Protein AF-A0A2V5RHX0-F1 (afdb_monomer)

Mean predicted aligned error: 14.21 Å

Nearest PDB structures (foldseek):
  6hej-assembly1_B  TM=5.955E-01  e=6.716E+00  Homo sapiens

Sequence (79 aa):
MNPDLVVRDQKGKPYSVRYDQVNAMLFNEFLKEHSKVERLEATVASLAAMVTEQAARLQIVHATLGVDKSATKVASTKR

Foldseek 3Di:
DDPVQFDADPVRHRDDGPPVVVVVVVVVVVVVVVVVVVVVVVVVVVVVVVVVVVVVVVVVVCVVVCPPDDPPPPPDDDD

Radius of gyration: 31.99 Å; Cα contacts (8 Å, |Δi|>4): 22; chains: 1; bounding box: 72×23×85 Å

Structure (mmCIF, N/CA/C/O backbone):
data_AF-A0A2V5RHX0-F1
#
_entry.id   AF-A0A2V5RHX0-F1
#
loop_
_atom_site.group_PDB
_atom_site.id
_atom_site.type_symbol
_atom_site.label_atom_id
_atom_site.label_alt_id
_atom_site.label_comp_id
_atom_site.label_asym_id
_atom_site.label_entity_id
_atom_site.label_seq_id
_atom_site.pdbx_PDB_ins_code
_atom_site.Cartn_x
_atom_site.Cartn_y
_atom_site.Cartn_z
_atom_site.occupancy
_atom_site.B_iso_or_equiv
_atom_site.auth_seq_id
_atom_site.auth_comp_id
_atom_site.auth_asym_id
_atom_site.auth_atom_id
_atom_site.pdbx_PDB_model_num
ATOM 1 N N . MET A 1 1 ? -6.549 -0.207 24.035 1.00 57.84 1 MET A N 1
ATOM 2 C CA . MET A 1 1 ? -7.895 -0.162 24.655 1.00 57.84 1 MET A CA 1
ATOM 3 C C . MET A 1 1 ? -7.868 0.853 25.788 1.00 57.84 1 MET A C 1
ATOM 5 O O . MET A 1 1 ? -6.916 0.807 26.556 1.00 57.84 1 MET A O 1
ATOM 9 N N . ASN A 1 2 ? -8.847 1.763 25.872 1.00 56.31 2 ASN A N 1
ATOM 10 C CA . ASN A 1 2 ? -8.936 2.731 26.973 1.00 56.31 2 ASN A CA 1
ATOM 11 C C . ASN A 1 2 ? -9.634 2.074 28.194 1.00 56.31 2 ASN A C 1
ATOM 13 O O . ASN A 1 2 ? -10.781 1.641 28.046 1.00 56.31 2 ASN A O 1
ATOM 17 N N . PRO A 1 3 ? -8.978 1.979 29.370 1.00 65.75 3 PRO A N 1
ATOM 18 C CA . PRO A 1 3 ? -9.566 1.432 30.598 1.00 65.75 3 PRO A CA 1
ATOM 19 C C . PRO A 1 3 ? -10.835 2.153 31.075 1.00 65.75 3 PRO A C 1
ATOM 21 O O . PRO A 1 3 ? -11.654 1.534 31.754 1.00 65.75 3 PRO A O 1
ATOM 24 N N . ASP A 1 4 ? -11.030 3.418 30.692 1.00 64.19 4 ASP A N 1
ATOM 25 C CA . ASP A 1 4 ? -12.182 4.241 31.096 1.00 64.19 4 ASP A CA 1
ATOM 26 C C . ASP A 1 4 ? -13.506 3.794 30.456 1.00 64.19 4 ASP A C 1
ATOM 28 O O . ASP A 1 4 ? -14.586 4.212 30.870 1.00 64.19 4 ASP A O 1
ATOM 32 N N . LEU A 1 5 ? -13.444 2.916 29.451 1.00 62.44 5 LEU A N 1
ATOM 33 C CA . LEU A 1 5 ? -14.620 2.366 28.763 1.00 62.44 5 LEU A CA 1
ATOM 34 C C . LEU A 1 5 ? -15.265 1.197 29.519 1.00 62.44 5 LEU A C 1
ATOM 36 O O . LEU A 1 5 ? -16.292 0.662 29.090 1.00 62.44 5 LEU A O 1
ATOM 40 N N . VAL A 1 6 ? -14.643 0.771 30.619 1.00 62.97 6 VAL A N 1
ATOM 41 C CA . 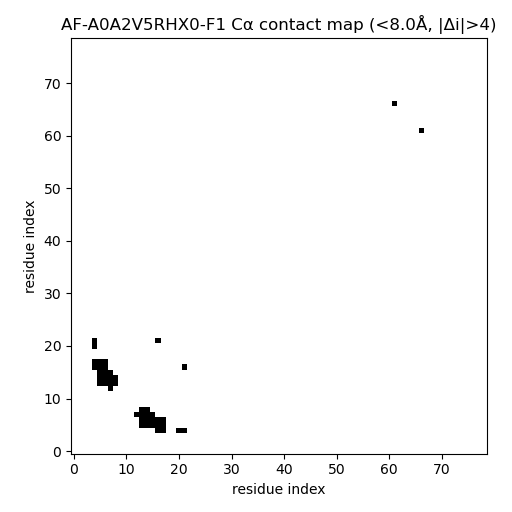VAL A 1 6 ? -15.064 -0.373 31.418 1.00 62.97 6 VAL A CA 1
ATOM 42 C C . VAL A 1 6 ? -16.041 0.087 32.494 1.00 62.97 6 VAL A C 1
ATOM 44 O O . VAL A 1 6 ? -15.650 0.695 33.491 1.00 62.97 6 VAL A O 1
ATOM 47 N N . VAL A 1 7 ? -17.321 -0.251 32.329 1.00 62.97 7 VAL A N 1
ATOM 48 C CA . VAL A 1 7 ? -18.325 -0.030 33.373 1.00 62.97 7 VAL A CA 1
ATOM 49 C C . VAL A 1 7 ? -18.122 -1.083 34.456 1.00 62.97 7 VAL A C 1
ATOM 51 O O . VAL A 1 7 ? -18.184 -2.291 34.197 1.00 62.97 7 VAL A O 1
ATOM 54 N N . ARG A 1 8 ? -17.851 -0.618 35.676 1.00 67.38 8 ARG A N 1
ATOM 55 C CA . ARG A 1 8 ? -17.658 -1.465 36.855 1.00 67.38 8 ARG A CA 1
ATOM 56 C C . ARG A 1 8 ? -18.943 -1.543 37.674 1.00 67.38 8 ARG A C 1
ATOM 58 O O . ARG A 1 8 ? -19.679 -0.565 37.773 1.00 67.38 8 ARG A O 1
ATOM 65 N N . ASP A 1 9 ? -19.204 -2.709 38.248 1.00 64.75 9 ASP A N 1
ATOM 66 C CA . ASP A 1 9 ? -20.289 -2.913 39.204 1.00 64.75 9 ASP A CA 1
ATOM 67 C C . ASP A 1 9 ? -19.985 -2.254 40.566 1.00 64.75 9 ASP A C 1
ATOM 69 O O . ASP A 1 9 ? -18.907 -1.699 40.794 1.00 64.75 9 ASP A O 1
ATOM 73 N N . GLN A 1 10 ? -20.928 -2.347 41.508 1.00 72.69 10 GLN A N 1
ATOM 74 C CA . GLN A 1 10 ? -20.786 -1.800 42.868 1.00 72.69 10 GLN A CA 1
ATOM 75 C C . GLN A 1 10 ? -19.608 -2.402 43.664 1.00 72.69 10 GLN A C 1
ATOM 77 O O . GLN A 1 10 ? -19.235 -1.869 44.705 1.00 72.69 10 GLN A O 1
ATOM 82 N N . LYS A 1 11 ? -19.010 -3.504 43.189 1.00 77.44 11 LYS A N 1
ATOM 83 C CA . LYS A 1 11 ? -17.836 -4.170 43.774 1.00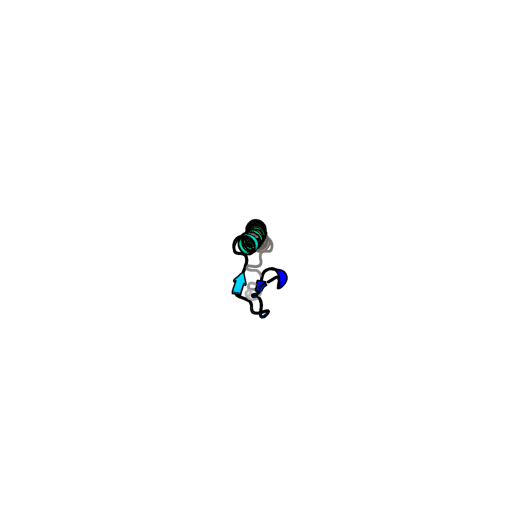 77.44 11 LYS A CA 1
ATOM 84 C C . LYS A 1 11 ? -16.551 -3.873 42.989 1.00 77.44 11 LYS A C 1
ATOM 86 O O . LYS A 1 11 ? -15.521 -4.494 43.248 1.00 77.44 11 LYS A O 1
ATOM 91 N N . GLY A 1 12 ? -16.594 -2.948 42.028 1.00 67.50 12 GLY A N 1
ATOM 92 C CA . GLY A 1 12 ? -15.453 -2.555 41.208 1.00 67.50 12 GLY A CA 1
ATOM 93 C C . GLY A 1 12 ? -15.087 -3.557 40.108 1.00 67.50 12 GLY A C 1
ATOM 94 O O . GLY A 1 12 ? -14.036 -3.392 39.477 1.00 67.50 12 GLY A O 1
ATOM 95 N N . LYS A 1 13 ? -15.908 -4.583 39.846 1.00 63.38 13 LYS A N 1
ATOM 96 C CA . LYS A 1 13 ? -15.644 -5.582 38.802 1.00 63.38 13 LYS A CA 1
ATOM 97 C C . LYS A 1 13 ? -16.185 -5.110 37.445 1.00 63.38 13 LYS A C 1
ATOM 99 O O . LYS A 1 13 ? -17.330 -4.671 37.381 1.00 63.38 13 LYS A O 1
ATOM 104 N N . PRO A 1 14 ? -15.396 -5.196 36.358 1.00 63.69 14 PRO A N 1
ATOM 105 C CA . PRO A 1 14 ? -15.869 -4.966 34.991 1.00 63.69 14 PRO A CA 1
ATOM 106 C C . PRO A 1 14 ? -17.090 -5.840 34.680 1.00 63.69 14 PRO A C 1
ATOM 108 O O . PRO A 1 14 ? -16.977 -7.061 34.758 1.00 63.69 14 PRO A O 1
ATOM 111 N N . TYR A 1 15 ? -18.234 -5.248 34.332 1.00 58.41 15 TYR A N 1
ATOM 112 C CA . TYR A 1 15 ? -19.439 -6.021 33.984 1.00 58.41 15 TYR A CA 1
ATOM 113 C C . TYR A 1 15 ? -19.925 -5.769 32.550 1.00 58.41 15 TYR A C 1
ATOM 115 O O . TYR A 1 15 ? -20.546 -6.641 31.951 1.00 58.41 15 TYR A O 1
ATOM 123 N N . SER A 1 16 ? -19.610 -4.616 31.951 1.00 57.78 16 SER A N 1
ATOM 124 C CA . SER A 1 16 ? -19.865 -4.372 30.525 1.00 57.78 16 SER A CA 1
ATOM 125 C C . SER A 1 16 ? -18.933 -3.300 29.962 1.00 57.78 16 SER A C 1
ATOM 127 O O . SER A 1 16 ? -18.462 -2.420 30.686 1.00 57.78 16 SER A O 1
ATOM 129 N N . VAL A 1 17 ? -18.655 -3.378 28.663 1.00 60.72 17 VAL A N 1
ATOM 130 C CA . VAL A 1 17 ? -18.018 -2.289 27.916 1.00 60.72 17 VAL A CA 1
ATOM 131 C C . VAL A 1 17 ? -19.137 -1.513 27.223 1.00 60.72 17 VAL A C 1
ATOM 133 O O . VAL A 1 17 ? -20.061 -2.132 26.693 1.00 60.72 17 VAL A O 1
ATOM 136 N N . ARG A 1 18 ? -19.105 -0.174 27.238 1.00 66.62 18 ARG A N 1
ATOM 137 C CA . ARG A 1 18 ? -20.115 0.642 26.536 1.00 66.62 18 ARG A CA 1
ATOM 138 C C . ARG A 1 18 ? -19.992 0.419 25.027 1.00 66.62 18 ARG A C 1
ATOM 140 O O . ARG A 1 18 ? -19.151 1.045 24.385 1.00 66.62 18 ARG A O 1
ATOM 147 N N . TYR A 1 19 ? -20.819 -0.476 24.485 1.00 60.12 19 TYR A N 1
ATOM 148 C CA . TYR A 1 19 ? -20.800 -0.887 23.077 1.00 60.12 19 TYR A CA 1
ATOM 149 C C . TYR A 1 19 ? -20.778 0.303 22.113 1.00 60.12 19 TYR A C 1
ATOM 151 O O . TYR A 1 19 ? -19.957 0.320 21.205 1.00 60.12 19 TYR A O 1
ATOM 159 N N . ASP A 1 20 ? -21.575 1.342 22.360 1.00 58.50 20 ASP A N 1
ATOM 160 C CA . ASP A 1 20 ? -21.625 2.520 21.484 1.00 58.50 20 ASP A CA 1
ATOM 161 C C . ASP A 1 20 ? -20.311 3.318 21.471 1.00 58.50 20 ASP A C 1
ATOM 163 O O . ASP A 1 20 ? -19.872 3.790 20.423 1.00 58.50 20 ASP A O 1
ATOM 167 N N . GLN A 1 21 ? -19.629 3.426 22.618 1.00 61.03 21 GLN A N 1
ATOM 168 C CA . GLN A 1 21 ? -18.340 4.122 22.708 1.00 61.03 21 GLN A CA 1
ATOM 169 C C . GLN A 1 21 ? -17.200 3.296 22.105 1.00 61.03 21 GLN A C 1
ATOM 171 O O . GLN A 1 21 ? -16.329 3.851 21.437 1.00 61.03 21 GLN A O 1
ATOM 176 N N . VAL A 1 22 ? -17.218 1.972 22.284 1.00 67.19 22 VAL A N 1
ATOM 177 C CA . VAL A 1 22 ? -16.260 1.070 21.626 1.00 67.19 22 VAL A CA 1
ATOM 178 C C . VAL A 1 22 ? -16.467 1.078 20.115 1.00 67.19 22 VAL A C 1
ATOM 180 O O . VAL A 1 22 ? -15.488 1.152 19.382 1.00 67.19 22 VAL A O 1
ATOM 183 N N . ASN A 1 23 ? -17.715 1.080 19.646 1.00 67.06 23 ASN A N 1
ATOM 184 C CA . ASN A 1 23 ? -18.038 1.124 18.222 1.00 67.06 23 ASN A CA 1
ATOM 185 C C . ASN A 1 23 ? -17.600 2.440 17.578 1.00 67.06 23 ASN A C 1
ATOM 187 O O . ASN A 1 23 ? -16.991 2.404 16.516 1.00 67.06 23 ASN A O 1
ATOM 191 N N . ALA A 1 24 ? -17.825 3.589 18.223 1.00 75.81 24 ALA A N 1
ATOM 192 C CA . ALA A 1 24 ? -17.342 4.875 17.714 1.00 75.81 24 ALA A CA 1
ATOM 193 C C . ALA A 1 24 ? -15.805 4.928 17.638 1.00 75.81 24 ALA A C 1
ATOM 195 O O . ALA A 1 24 ? -15.239 5.439 16.671 1.00 75.81 24 ALA A O 1
ATOM 196 N N . MET A 1 25 ? -15.114 4.357 18.631 1.00 79.31 25 MET A N 1
ATOM 197 C CA . MET A 1 25 ? -13.654 4.253 18.606 1.00 79.31 25 MET A CA 1
ATOM 198 C C . MET A 1 25 ? -13.160 3.304 17.512 1.00 79.31 25 MET A C 1
ATOM 200 O O . MET A 1 25 ? -12.270 3.677 16.756 1.00 79.31 25 MET A O 1
ATOM 204 N N . LEU A 1 26 ? -13.747 2.111 17.387 1.00 81.94 26 LEU A N 1
ATOM 205 C CA . LEU A 1 26 ? -13.385 1.144 16.349 1.00 81.94 26 LEU A CA 1
ATOM 206 C C . LEU A 1 26 ? -13.689 1.665 14.947 1.00 81.94 26 LEU A C 1
ATOM 208 O O . LEU A 1 26 ? -12.894 1.444 14.044 1.00 81.94 26 LEU A O 1
ATOM 212 N N . PHE A 1 27 ? -14.794 2.384 14.766 1.00 83.38 27 PHE A N 1
ATOM 213 C CA . PHE A 1 27 ? -15.141 3.005 13.494 1.00 83.38 27 PHE A CA 1
ATOM 214 C C . PHE A 1 27 ? -14.132 4.087 13.104 1.00 83.38 27 PHE A C 1
ATOM 216 O O . PHE A 1 27 ? -13.660 4.107 11.973 1.00 83.38 27 PHE A O 1
ATOM 223 N N . ASN A 1 28 ? -13.724 4.937 14.049 1.00 85.56 28 ASN A N 1
ATOM 224 C CA . ASN A 1 28 ? -12.675 5.923 13.796 1.00 85.56 28 ASN A CA 1
ATOM 225 C C . ASN A 1 28 ? -11.333 5.264 13.449 1.00 85.56 28 ASN A C 1
ATOM 227 O O . ASN A 1 28 ? 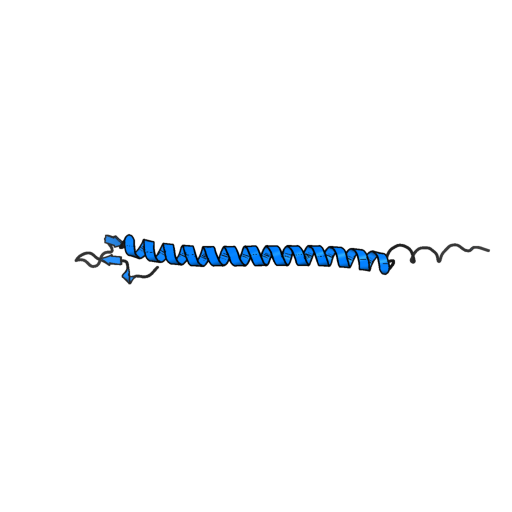-10.654 5.719 12.531 1.00 85.56 28 ASN A O 1
ATOM 231 N N . GLU A 1 29 ? -10.945 4.200 14.156 1.00 88.38 29 GLU A N 1
ATOM 232 C CA . GLU A 1 29 ? -9.727 3.448 13.829 1.00 88.38 29 GLU A CA 1
ATOM 233 C C . GLU A 1 29 ? -9.842 2.733 12.474 1.00 88.38 29 GLU A C 1
ATOM 235 O O . GLU A 1 29 ? -8.896 2.749 11.690 1.00 88.38 29 GLU A O 1
ATOM 240 N N . PHE A 1 30 ? -11.019 2.202 12.137 1.00 91.88 30 PHE A N 1
ATOM 241 C CA . PHE A 1 30 ? -11.302 1.618 10.828 1.00 91.88 30 PHE A CA 1
ATOM 242 C C . PHE A 1 30 ? -11.153 2.650 9.707 1.00 91.88 30 PHE A C 1
ATOM 244 O O . PHE A 1 30 ? -10.460 2.385 8.730 1.00 91.88 30 PHE A O 1
ATOM 251 N N . LEU A 1 31 ? -11.733 3.845 9.863 1.00 95.25 31 LEU A N 1
ATOM 252 C CA . LEU A 1 31 ? -11.602 4.924 8.881 1.00 95.25 31 LEU A CA 1
ATOM 253 C C . LEU A 1 31 ? -10.140 5.352 8.696 1.00 95.25 31 LEU A C 1
ATOM 255 O O . LEU A 1 31 ? -9.692 5.531 7.565 1.00 95.25 31 LEU A O 1
ATOM 259 N N . LYS A 1 32 ? -9.373 5.473 9.787 1.00 94.06 32 LYS A N 1
ATOM 260 C CA . LYS A 1 32 ? -7.945 5.823 9.715 1.00 94.06 32 LYS A CA 1
ATOM 261 C C . LYS A 1 32 ? -7.133 4.773 8.964 1.00 94.06 32 LYS A C 1
ATOM 263 O O . LYS A 1 32 ? -6.336 5.137 8.097 1.00 94.06 32 LYS A O 1
ATOM 268 N N . GLU A 1 33 ? -7.307 3.496 9.300 1.00 95.88 33 GLU A N 1
ATOM 269 C CA . GLU A 1 33 ? -6.572 2.421 8.632 1.00 95.88 33 GLU A CA 1
ATOM 270 C C . GLU A 1 33 ? -7.023 2.264 7.177 1.00 95.88 33 GLU A C 1
ATOM 272 O O . GLU A 1 33 ? -6.171 2.091 6.312 1.00 95.88 33 GLU A O 1
ATOM 277 N N . HIS A 1 34 ? -8.310 2.440 6.866 1.00 96.44 34 HIS A N 1
ATOM 278 C CA . HIS A 1 34 ? -8.797 2.432 5.487 1.00 96.44 34 HIS A CA 1
ATOM 279 C C . HIS A 1 34 ? -8.147 3.540 4.645 1.00 96.44 34 HIS A C 1
ATOM 281 O O . HIS A 1 34 ? -7.513 3.243 3.636 1.00 96.44 34 HIS A O 1
ATOM 287 N N . SER A 1 35 ? -8.162 4.796 5.111 1.00 96.81 35 SER A N 1
ATOM 288 C CA . SER A 1 35 ? -7.485 5.898 4.406 1.00 96.81 35 SER A CA 1
ATOM 289 C C . SER A 1 35 ? -5.969 5.702 4.293 1.00 96.81 35 SER A C 1
ATOM 291 O O . SER A 1 35 ? -5.322 6.204 3.373 1.00 96.81 35 SER A O 1
ATOM 293 N N . LYS A 1 36 ? -5.346 4.997 5.243 1.00 97.88 36 LYS A N 1
ATOM 294 C CA . LYS A 1 36 ? -3.929 4.629 5.154 1.00 97.88 36 LYS A CA 1
ATOM 295 C C . LYS A 1 36 ? -3.698 3.562 4.087 1.00 97.88 36 LYS A C 1
ATOM 297 O O . LYS A 1 36 ? -2.735 3.705 3.339 1.00 97.88 36 LYS A O 1
ATOM 302 N N . VAL A 1 37 ? -4.564 2.554 3.994 1.00 98.31 37 VAL A N 1
ATOM 303 C CA . VAL A 1 37 ? -4.512 1.527 2.945 1.00 98.31 37 VAL A CA 1
ATOM 304 C C . VAL A 1 37 ? -4.664 2.163 1.565 1.00 98.31 37 VAL A C 1
ATOM 306 O O . VAL A 1 37 ? -3.792 1.947 0.734 1.00 98.31 37 VAL A O 1
ATOM 309 N N . GLU A 1 38 ? -5.641 3.048 1.352 1.00 98.38 38 GLU A N 1
ATOM 310 C CA . GLU A 1 38 ? -5.821 3.743 0.063 1.00 98.38 38 GLU A CA 1
ATOM 311 C C . GLU A 1 38 ? -4.560 4.517 -0.368 1.00 98.38 38 GLU A C 1
ATOM 313 O O . GLU A 1 38 ? -4.118 4.452 -1.517 1.00 98.38 38 GLU A O 1
ATOM 318 N N . ARG A 1 39 ? -3.914 5.227 0.570 1.00 98.19 39 ARG A N 1
ATOM 319 C CA . ARG A 1 39 ? -2.653 5.937 0.286 1.00 98.19 39 ARG A CA 1
ATOM 320 C C . ARG A 1 39 ? -1.501 4.987 -0.032 1.00 98.19 39 ARG A C 1
ATOM 322 O O . ARG A 1 39 ? -0.663 5.307 -0.879 1.00 98.19 39 ARG A O 1
ATOM 329 N N . LEU A 1 40 ? -1.428 3.848 0.656 1.00 98.31 40 LEU A N 1
ATOM 330 C CA . LEU A 1 40 ? -0.415 2.830 0.385 1.00 98.31 40 LEU A CA 1
ATOM 331 C C . LEU A 1 40 ? -0.634 2.201 -0.991 1.00 98.31 40 LEU A C 1
ATOM 333 O O . LEU A 1 40 ? 0.329 2.082 -1.741 1.00 98.31 40 LEU A O 1
ATOM 337 N N . GLU A 1 41 ? -1.873 1.886 -1.363 1.00 98.44 41 GLU A N 1
ATOM 338 C CA . GLU A 1 41 ? -2.221 1.368 -2.690 1.00 98.44 41 GLU A CA 1
ATOM 339 C C . GLU A 1 41 ? -1.821 2.347 -3.799 1.00 98.44 41 GLU A C 1
ATOM 341 O O . GLU A 1 41 ? -1.146 1.955 -4.754 1.00 98.44 41 GLU A O 1
ATOM 346 N N . ALA A 1 42 ? -2.123 3.640 -3.637 1.00 98.31 42 ALA A N 1
ATOM 347 C CA . ALA A 1 42 ? -1.697 4.676 -4.579 1.00 98.31 42 ALA A CA 1
ATOM 348 C C . ALA A 1 42 ? -0.164 4.777 -4.691 1.00 98.31 42 ALA A C 1
ATOM 350 O O . ALA A 1 42 ? 0.387 4.917 -5.786 1.00 98.31 42 ALA A O 1
ATOM 351 N N . THR A 1 43 ? 0.541 4.664 -3.563 1.00 98.38 43 THR A N 1
ATOM 352 C CA . THR A 1 43 ? 2.011 4.682 -3.536 1.00 98.38 43 THR A CA 1
ATOM 353 C C . THR A 1 43 ? 2.589 3.460 -4.244 1.00 98.38 43 THR A C 1
ATOM 355 O O . THR A 1 43 ? 3.506 3.595 -5.051 1.00 98.38 43 THR A O 1
ATOM 358 N N . VAL A 1 44 ? 2.037 2.272 -3.992 1.00 98.62 44 VAL A N 1
ATOM 359 C CA . VAL A 1 44 ? 2.456 1.023 -4.638 1.00 98.62 44 VAL A CA 1
ATOM 360 C C . VAL A 1 44 ? 2.230 1.089 -6.145 1.00 98.62 44 VAL A C 1
ATOM 362 O O . VAL A 1 44 ? 3.126 0.716 -6.899 1.00 98.62 44 VAL A O 1
ATOM 365 N N . ALA A 1 45 ? 1.091 1.617 -6.599 1.00 98.38 45 ALA A N 1
ATOM 366 C CA . ALA A 1 45 ? 0.820 1.799 -8.024 1.00 98.38 45 ALA A CA 1
ATOM 367 C C . ALA A 1 45 ? 1.844 2.736 -8.691 1.00 98.38 45 ALA A C 1
ATOM 369 O O . ALA A 1 45 ? 2.376 2.417 -9.755 1.00 98.38 45 ALA A O 1
ATOM 370 N N . SER A 1 46 ? 2.176 3.855 -8.037 1.00 98.31 46 SER A N 1
ATOM 371 C CA . SER A 1 46 ? 3.206 4.789 -8.510 1.00 98.31 46 SER A CA 1
ATOM 372 C C . SER A 1 46 ? 4.588 4.129 -8.587 1.00 98.31 46 SER A C 1
ATOM 374 O O . SER A 1 46 ? 5.262 4.197 -9.617 1.00 98.31 46 SER A O 1
ATOM 376 N N . LEU A 1 47 ? 4.990 3.409 -7.535 1.00 98.38 47 LEU A N 1
ATOM 377 C CA . LEU A 1 47 ? 6.261 2.684 -7.507 1.00 98.38 47 LEU A CA 1
ATOM 378 C C . LEU A 1 47 ? 6.328 1.601 -8.588 1.00 98.38 47 LEU A C 1
ATOM 380 O O . LEU A 1 47 ? 7.356 1.468 -9.248 1.00 98.38 47 LEU A O 1
ATOM 384 N N . ALA A 1 48 ? 5.242 0.858 -8.813 1.00 98.38 48 ALA A N 1
ATOM 385 C CA . ALA A 1 48 ? 5.174 -0.140 -9.875 1.00 98.38 48 ALA A CA 1
ATOM 386 C C . ALA A 1 48 ? 5.391 0.500 -11.255 1.00 98.38 48 ALA A C 1
ATOM 388 O O . ALA A 1 48 ? 6.206 0.006 -12.035 1.00 98.38 48 ALA A O 1
ATOM 389 N N . ALA A 1 49 ? 4.743 1.638 -11.529 1.00 98.25 49 ALA A N 1
ATOM 390 C CA . ALA A 1 49 ? 4.949 2.386 -12.767 1.00 98.25 49 ALA A CA 1
ATOM 391 C C . ALA A 1 49 ? 6.416 2.829 -12.927 1.00 98.25 49 ALA A C 1
ATOM 393 O O . ALA A 1 49 ? 7.029 2.574 -13.966 1.00 98.25 49 ALA A O 1
ATOM 394 N N . MET A 1 50 ? 7.022 3.392 -11.878 1.00 98.00 50 MET A N 1
ATOM 395 C CA . MET A 1 50 ? 8.435 3.793 -11.900 1.00 98.00 50 MET A CA 1
ATOM 396 C C . MET A 1 50 ? 9.378 2.613 -12.163 1.00 98.00 50 MET A C 1
ATOM 398 O O . MET A 1 50 ? 10.321 2.744 -12.941 1.00 98.00 50 MET A O 1
ATOM 402 N N . VAL A 1 51 ? 9.125 1.449 -11.556 1.00 98.44 51 VAL A N 1
ATOM 403 C CA . VAL A 1 51 ? 9.920 0.231 -11.789 1.00 98.44 51 VAL A CA 1
ATOM 404 C C . VAL A 1 51 ? 9.807 -0.220 -13.243 1.00 98.44 51 VAL A C 1
ATOM 406 O O . VAL A 1 51 ? 10.825 -0.531 -13.863 1.00 98.44 51 VAL A O 1
ATOM 409 N N . THR A 1 52 ? 8.601 -0.217 -13.820 1.00 97.62 52 THR A N 1
ATOM 410 C CA . THR A 1 52 ? 8.419 -0.579 -15.237 1.00 97.62 52 THR A CA 1
ATOM 411 C C . THR A 1 52 ? 9.144 0.383 -16.176 1.00 97.62 52 THR A C 1
ATOM 413 O O . THR A 1 52 ? 9.797 -0.052 -17.125 1.00 97.62 52 THR A O 1
ATOM 416 N N . GLU A 1 53 ? 9.111 1.682 -15.879 1.00 97.44 53 GLU A N 1
ATOM 417 C CA . GLU A 1 53 ? 9.815 2.693 -16.661 1.00 97.44 53 GLU A CA 1
ATOM 418 C C . GLU A 1 53 ? 11.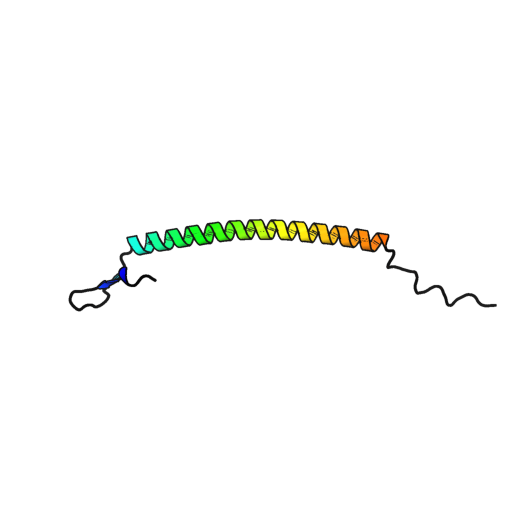337 2.523 -16.566 1.00 97.44 53 GLU A C 1
ATOM 420 O O . GLU A 1 53 ? 12.041 2.568 -17.578 1.00 97.44 53 GLU A O 1
ATOM 425 N N . GLN A 1 54 ? 11.864 2.277 -15.364 1.00 97.25 54 GLN A N 1
ATOM 426 C CA . GLN A 1 54 ? 13.289 2.012 -15.167 1.00 97.25 54 GLN A CA 1
ATOM 427 C C . GLN A 1 54 ? 13.738 0.747 -15.899 1.00 97.25 54 GLN A C 1
ATOM 429 O O . GLN A 1 54 ? 14.787 0.768 -16.541 1.00 97.25 54 GLN A O 1
ATOM 434 N N . ALA A 1 55 ? 12.944 -0.326 -15.867 1.00 96.38 55 ALA A N 1
ATOM 435 C CA . ALA A 1 55 ? 13.241 -1.549 -16.607 1.00 96.38 55 ALA A CA 1
ATOM 436 C C . ALA A 1 55 ? 13.342 -1.287 -18.121 1.00 96.38 55 ALA A C 1
ATOM 438 O O . ALA A 1 55 ? 14.293 -1.741 -18.759 1.00 96.38 55 ALA A O 1
ATOM 439 N N . ALA A 1 56 ? 12.425 -0.493 -18.685 1.00 95.31 56 ALA A N 1
ATOM 440 C CA . ALA A 1 56 ? 12.480 -0.096 -20.093 1.00 95.31 56 ALA A CA 1
ATOM 441 C C . ALA A 1 56 ? 13.731 0.744 -20.410 1.00 95.31 56 ALA A C 1
ATOM 443 O O . ALA A 1 56 ? 14.429 0.487 -21.393 1.00 95.31 56 ALA A O 1
ATOM 444 N N . ARG A 1 57 ? 14.073 1.713 -19.551 1.00 94.75 57 ARG A N 1
ATOM 445 C CA . ARG A 1 57 ? 15.293 2.525 -19.705 1.00 94.75 57 ARG A CA 1
ATOM 446 C C . ARG A 1 57 ? 16.561 1.670 -19.646 1.00 94.75 57 ARG A C 1
ATOM 448 O O . ARG A 1 57 ? 17.464 1.878 -20.451 1.00 94.75 57 ARG A O 1
ATOM 455 N N . LEU A 1 58 ? 16.624 0.689 -18.745 1.00 94.38 58 LEU A N 1
ATOM 456 C CA . LEU A 1 58 ? 17.753 -0.239 -18.645 1.00 94.38 58 LEU A CA 1
ATOM 457 C C . LEU A 1 58 ? 17.907 -1.098 -19.903 1.00 94.38 58 LEU A C 1
ATOM 459 O O . LEU A 1 58 ? 19.031 -1.284 -20.360 1.00 94.38 58 LEU A O 1
ATOM 463 N N . GLN A 1 59 ? 16.809 -1.570 -20.500 1.00 91.75 59 GLN A N 1
ATOM 464 C CA . GLN A 1 59 ? 16.865 -2.301 -21.773 1.00 91.75 59 GLN A CA 1
ATOM 465 C C . GLN A 1 59 ? 17.447 -1.443 -22.900 1.00 91.75 59 GLN A C 1
ATOM 467 O O . GLN A 1 59 ? 18.288 -1.917 -23.663 1.00 91.75 59 GLN A O 1
ATOM 472 N N . ILE A 1 60 ? 17.047 -0.171 -22.980 1.00 90.62 60 ILE A N 1
ATOM 473 C CA . ILE A 1 60 ? 17.592 0.770 -23.968 1.00 90.62 60 ILE A CA 1
ATOM 474 C C . ILE A 1 60 ? 19.089 0.976 -23.734 1.00 90.62 60 ILE A C 1
ATOM 476 O O . ILE A 1 60 ? 19.872 0.859 -24.672 1.00 90.62 60 ILE A O 1
ATOM 480 N N . VAL A 1 61 ? 19.496 1.239 -22.490 1.00 91.12 61 VAL A N 1
ATOM 481 C CA . VAL A 1 61 ? 20.911 1.414 -22.127 1.00 91.12 61 VAL A CA 1
ATOM 482 C C . VAL A 1 61 ? 21.727 0.156 -22.448 1.00 91.12 61 VAL A C 1
ATOM 484 O O . VAL A 1 61 ? 22.831 0.261 -22.974 1.00 91.12 61 VAL A O 1
ATOM 487 N N . HIS A 1 62 ? 21.185 -1.037 -22.197 1.00 86.69 62 HIS A N 1
ATOM 488 C CA . HIS A 1 62 ? 21.835 -2.298 -22.556 1.00 86.69 62 HIS A CA 1
ATOM 489 C C . HIS A 1 62 ? 22.029 -2.434 -24.074 1.00 86.69 62 HIS A C 1
ATOM 491 O O . HIS A 1 62 ? 23.102 -2.828 -24.532 1.00 86.69 62 HIS A O 1
ATOM 497 N N . ALA A 1 63 ? 21.013 -2.069 -24.862 1.00 84.94 63 ALA A N 1
ATOM 498 C CA . ALA A 1 63 ? 21.080 -2.107 -26.319 1.00 84.94 63 ALA A CA 1
ATOM 499 C C . ALA A 1 63 ? 22.081 -1.088 -26.893 1.00 84.94 63 ALA A C 1
ATOM 501 O O . ALA A 1 63 ? 22.782 -1.400 -27.854 1.00 84.94 63 ALA A O 1
ATOM 502 N N . THR A 1 64 ? 22.180 0.111 -26.311 1.00 78.56 64 THR A N 1
ATOM 503 C CA . THR A 1 64 ? 23.089 1.165 -26.793 1.00 78.56 64 THR A CA 1
ATOM 504 C C . THR A 1 64 ? 24.537 0.955 -26.365 1.00 78.56 64 THR A C 1
ATOM 506 O O . THR A 1 64 ? 25.442 1.310 -27.117 1.00 78.56 64 THR A O 1
ATOM 509 N N . LEU A 1 65 ? 24.776 0.358 -25.195 1.00 76.19 65 LEU A N 1
ATOM 510 C CA . LEU A 1 65 ? 26.127 0.077 -24.703 1.00 76.19 65 LEU A CA 1
ATOM 511 C C . LEU A 1 65 ? 26.766 -1.168 -25.329 1.00 76.19 65 LEU A C 1
ATOM 513 O O . LEU A 1 65 ? 27.936 -1.428 -25.060 1.00 76.19 65 LEU A O 1
ATOM 517 N N . GLY A 1 66 ? 26.046 -1.921 -26.171 1.00 60.56 66 GLY A N 1
ATOM 518 C CA . GLY A 1 66 ? 26.626 -3.027 -26.936 1.00 60.56 66 GLY A CA 1
ATOM 519 C C . GLY A 1 66 ? 27.367 -4.036 -26.056 1.00 60.56 66 GLY A C 1
ATOM 520 O O . GLY A 1 66 ? 28.466 -4.466 -26.400 1.00 60.56 66 GLY A O 1
ATOM 521 N N . VAL A 1 67 ? 26.792 -4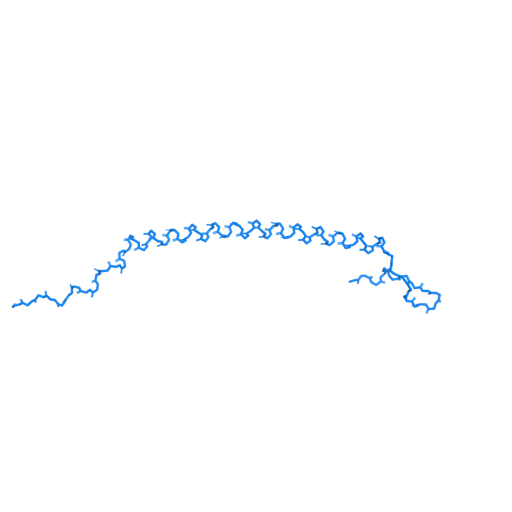.399 -24.903 1.00 58.31 67 VAL A N 1
ATOM 522 C CA . VAL A 1 67 ? 27.398 -5.386 -23.986 1.00 58.31 67 VAL A CA 1
ATOM 523 C C . VAL A 1 67 ? 27.455 -6.788 -24.622 1.00 58.31 67 VAL A C 1
ATOM 525 O O . VAL A 1 67 ? 28.197 -7.655 -24.166 1.00 58.31 67 VAL A O 1
ATOM 528 N N . ASP A 1 68 ? 26.789 -6.990 -25.759 1.00 61.53 68 ASP A N 1
ATOM 529 C CA . ASP A 1 68 ? 26.931 -8.180 -26.587 1.00 61.53 68 ASP A CA 1
ATOM 530 C C . ASP A 1 68 ? 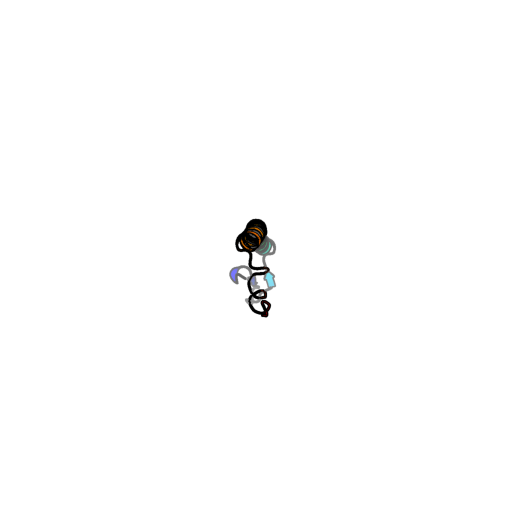27.958 -7.993 -27.725 1.00 61.53 68 ASP A C 1
ATOM 532 O O . ASP A 1 68 ? 27.731 -7.257 -28.683 1.00 61.53 68 ASP A O 1
ATOM 536 N N . LYS A 1 69 ? 29.038 -8.796 -27.664 1.00 52.75 69 LYS A N 1
ATOM 537 C CA . LYS A 1 69 ? 29.950 -9.202 -28.768 1.00 52.75 69 LYS A CA 1
ATOM 538 C C . LYS A 1 69 ? 31.185 -8.348 -29.121 1.00 52.75 69 LYS A C 1
ATOM 540 O O . LYS A 1 69 ? 31.503 -8.222 -30.301 1.00 52.75 69 LYS A O 1
ATOM 545 N N . SER A 1 70 ? 32.003 -7.936 -28.149 1.00 50.78 70 SER A N 1
ATOM 546 C CA . SER A 1 70 ? 33.395 -7.509 -2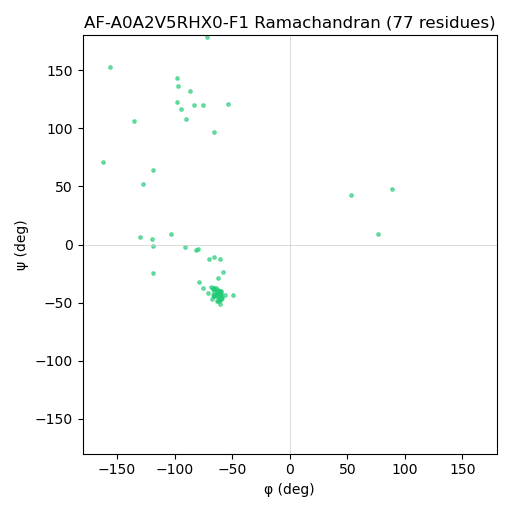8.454 1.00 50.78 70 SER A CA 1
ATOM 547 C C . SER A 1 70 ? 34.513 -8.332 -27.797 1.00 50.78 70 SER A C 1
ATOM 549 O O . SER A 1 70 ? 35.680 -8.112 -28.099 1.00 50.78 70 SER A O 1
ATOM 551 N N . ALA A 1 71 ? 34.206 -9.348 -26.982 1.00 49.94 71 ALA A N 1
ATOM 552 C CA . ALA A 1 71 ? 35.239 -10.118 -26.273 1.00 49.94 71 ALA A CA 1
ATOM 553 C C . ALA A 1 71 ? 35.781 -11.370 -27.008 1.00 49.94 71 ALA A C 1
ATOM 555 O O . ALA A 1 71 ? 36.679 -12.025 -26.489 1.00 49.94 71 ALA A O 1
ATOM 556 N N . THR A 1 72 ? 35.287 -11.735 -28.201 1.00 49.16 72 THR A N 1
ATOM 557 C CA . THR A 1 72 ? 35.627 -13.045 -28.823 1.00 49.16 72 THR A CA 1
ATOM 558 C C . THR A 1 72 ? 36.335 -12.968 -30.185 1.00 49.16 72 THR A C 1
ATOM 560 O O . THR A 1 72 ? 36.640 -13.997 -30.779 1.00 49.16 72 THR A O 1
ATOM 563 N N . LYS A 1 73 ? 36.697 -11.781 -30.689 1.00 49.72 73 LYS A N 1
ATOM 564 C CA . LYS A 1 73 ? 37.478 -11.644 -31.939 1.00 49.72 73 LYS A CA 1
ATOM 565 C C . LYS A 1 73 ? 38.827 -10.958 -31.717 1.00 49.72 73 LYS A C 1
ATOM 567 O O . LYS A 1 73 ? 39.089 -9.900 -32.266 1.00 49.72 73 LYS A O 1
ATOM 572 N N . VAL A 1 74 ? 39.708 -11.586 -30.942 1.00 51.69 74 VAL A N 1
ATOM 573 C CA . VAL A 1 74 ? 41.152 -11.259 -30.966 1.00 51.69 74 VAL A CA 1
ATOM 574 C C . VAL A 1 74 ? 42.060 -12.487 -31.1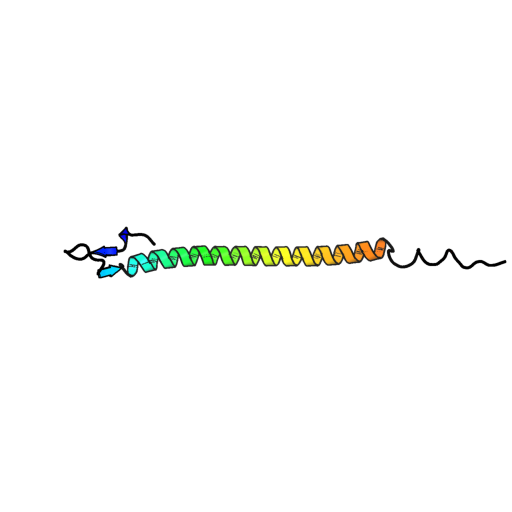15 1.00 51.69 74 VAL A C 1
ATOM 576 O O . VAL A 1 74 ? 43.275 -12.350 -31.124 1.00 51.69 74 VAL A O 1
ATOM 579 N N . ALA A 1 75 ? 41.502 -13.683 -31.338 1.00 51.09 75 ALA A N 1
ATOM 580 C CA . ALA A 1 75 ? 42.277 -14.917 -31.499 1.00 51.09 75 ALA A CA 1
ATOM 581 C C . ALA A 1 75 ? 41.926 -15.680 -32.788 1.00 51.09 75 ALA A C 1
ATOM 583 O O . ALA A 1 75 ? 41.622 -16.867 -32.747 1.00 51.09 75 ALA A O 1
ATOM 584 N N . SER A 1 76 ? 41.945 -15.019 -33.950 1.00 57.28 76 SER A N 1
ATOM 585 C CA . SER A 1 76 ? 41.982 -15.738 -35.234 1.00 57.28 76 SER A CA 1
ATOM 586 C C . SER A 1 76 ? 42.422 -14.851 -36.403 1.00 57.28 76 SER A C 1
ATOM 588 O O . SER A 1 76 ? 41.625 -14.570 -37.295 1.00 57.28 76 SER A O 1
ATOM 590 N N . THR A 1 77 ? 43.698 -14.469 -36.449 1.00 43.97 77 THR A N 1
ATOM 591 C CA . THR A 1 77 ? 44.358 -14.233 -37.741 1.00 43.97 77 THR A CA 1
ATOM 592 C C . THR A 1 77 ? 45.730 -14.887 -37.705 1.00 43.97 77 THR A C 1
ATOM 594 O O . THR A 1 77 ? 46.640 -14.455 -3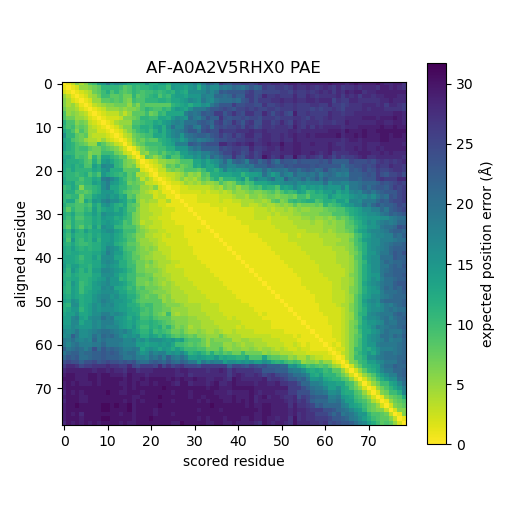7.009 1.00 43.97 77 THR A O 1
ATOM 597 N N . LYS A 1 78 ? 45.805 -15.999 -38.432 1.00 52.84 78 LYS A N 1
ATOM 598 C CA . LYS A 1 78 ? 46.963 -16.847 -38.684 1.00 52.84 78 LYS A CA 1
ATOM 599 C C . LYS A 1 78 ? 47.540 -16.453 -40.044 1.00 52.84 78 LYS A C 1
ATOM 601 O O . LYS A 1 78 ? 46.804 -16.572 -41.023 1.00 52.84 78 LYS A O 1
ATOM 606 N N . ARG A 1 79 ? 48.814 -16.066 -40.107 1.00 38.94 79 ARG A N 1
ATOM 607 C CA . ARG A 1 79 ? 49.833 -16.538 -41.066 1.00 38.94 79 ARG A CA 1
ATOM 608 C C . ARG A 1 79 ? 51.136 -15.779 -40.883 1.00 38.94 79 ARG A C 1
ATOM 610 O O . ARG A 1 79 ? 51.063 -14.545 -40.728 1.00 38.94 79 ARG A O 1
#

Secondary structure (DSSP, 8-state):
--GGGEEE-TTS-EEEE-HHHHHHHHHHHHHHHHHHHHHHHHHHHHHHHHHHHHHHHHHHHHHHTT-SSSSS-SS----

pLDDT: mean 77.29, std 18.36, range [38.94, 98.62]

Solvent-accessible surface area (backbone atoms only — not comparable to full-atom values): 4916 Å² total; per-residue (Å²): 135,70,76,87,50,50,44,53,46,100,84,68,47,77,74,47,64,52,62,70,61,53,48,54,50,51,49,53,52,48,53,53,52,48,58,48,48,56,53,48,52,55,49,50,54,52,50,51,51,53,52,55,52,49,52,54,52,50,53,52,51,50,65,73,66,51,81,76,85,78,88,81,82,87,85,84,87,88,133